Protein AF-A0A0F7HCK9-F1 (afdb_monomer)

pLDDT: mean 86.82, std 6.59, range [61.0, 92.5]

Foldseek 3Di:
DDPVVLVVCPVDPPVVSVVVVVLQVVQVPDDADPPGQKDWDWDQDPVRDIDIDMDGNDPPVVDDDDDDDDD

Sequence (71 aa):
MKKSQTDRFKHLPEMQQFVCLKALQHIEQTALQSGVIGMAVSVLLTDGQTVTLSKFDADPEEVSIITSWQR

Mean predicted aligned error: 5.07 Å

Radius of gyration: 13.71 Å; Cα contacts (8 Å, |Δi|>4): 58; chains: 1; bo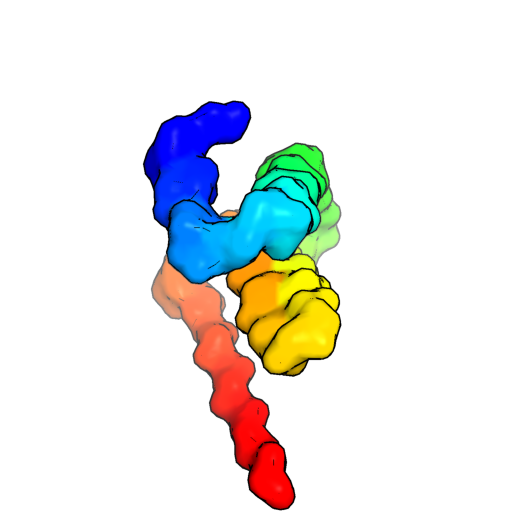unding box: 29×22×32 Å

Nearest PDB structures (foldseek):
  3wpr-assembly1_C  TM=3.592E-01  e=2.766E+00  Acinetobacter sp. Tol 5
  3wpa-assembly1_A  TM=3.618E-01  e=2.409E+00  Acinetobacter sp. Tol 5
  8om4-assembly1_6  TM=2.460E-01  e=3.176E+00  Saccharomyces cerevisiae
  3wyg-assembly1_C  TM=2.722E-01  e=3.908E+00  Saccharomyces cerevisiae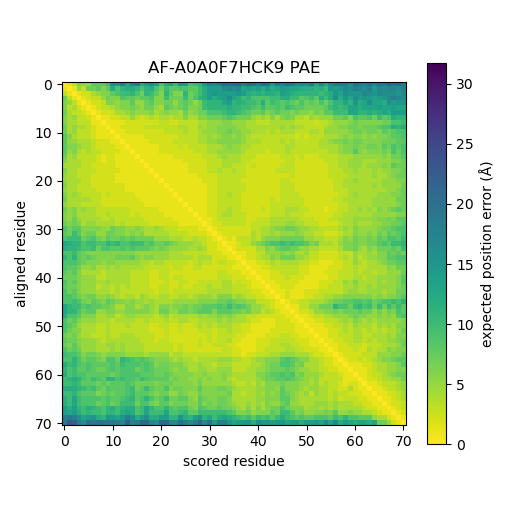 S288C
  5xoj-assembly1_C  TM=2.638E-01  e=5.917E+00  Saccharomyces cerevisiae S288C

Structure (mmCIF, N/CA/C/O backbone):
data_AF-A0A0F7HCK9-F1
#
_entry.id   AF-A0A0F7HCK9-F1
#
loop_
_atom_site.group_PDB
_atom_site.id
_atom_site.type_symbol
_atom_site.label_atom_id
_atom_site.label_alt_id
_atom_site.label_comp_id
_atom_site.label_asym_id
_atom_site.label_entity_id
_atom_site.label_seq_id
_atom_site.pdbx_PDB_ins_code
_atom_site.Cartn_x
_atom_site.Cartn_y
_atom_site.Cartn_z
_atom_site.occupancy
_atom_site.B_iso_or_equiv
_atom_site.auth_seq_id
_atom_site.auth_comp_id
_atom_site.auth_asym_id
_atom_site.auth_atom_id
_atom_site.pdbx_PDB_model_num
ATOM 1 N N . MET A 1 1 ? 13.342 6.223 6.314 1.00 64.94 1 MET A N 1
ATOM 2 C CA . MET A 1 1 ? 12.663 4.952 5.970 1.00 64.94 1 MET A CA 1
ATOM 3 C C . MET A 1 1 ? 13.499 3.778 6.440 1.00 64.94 1 MET A C 1
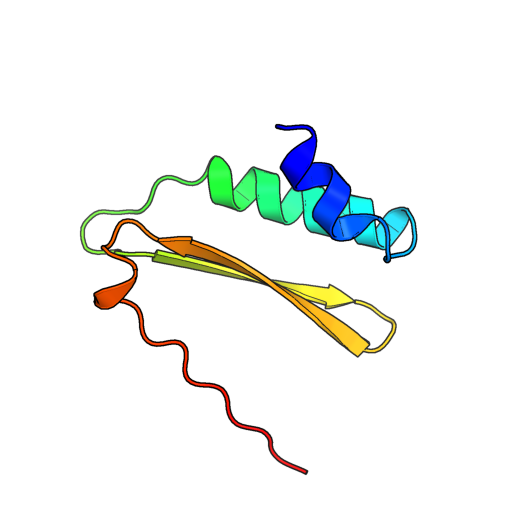ATOM 5 O O . MET A 1 1 ? 14.723 3.862 6.394 1.00 64.94 1 MET A O 1
ATOM 9 N N . LYS A 1 2 ? 12.857 2.710 6.924 1.00 71.38 2 LYS A N 1
ATOM 10 C CA . LYS A 1 2 ? 13.551 1.500 7.393 1.00 71.38 2 LYS A CA 1
ATOM 11 C C . LYS A 1 2 ? 14.019 0.666 6.191 1.00 71.38 2 LYS A C 1
ATOM 13 O O . LYS A 1 2 ? 13.295 0.558 5.207 1.00 71.38 2 LYS A O 1
ATOM 18 N N . LYS A 1 3 ? 15.193 0.029 6.282 1.00 68.31 3 LYS A N 1
ATOM 19 C CA . LYS A 1 3 ? 15.773 -0.799 5.199 1.00 68.31 3 LYS A CA 1
ATOM 20 C C . LYS A 1 3 ? 14.840 -1.935 4.741 1.00 68.31 3 LYS A C 1
ATOM 22 O O . LYS A 1 3 ? 14.762 -2.245 3.561 1.00 68.31 3 LYS A O 1
ATOM 27 N N . SER A 1 4 ? 14.054 -2.498 5.658 1.00 74.62 4 SER A N 1
ATOM 28 C CA . SER A 1 4 ? 13.046 -3.520 5.338 1.00 74.62 4 SER A CA 1
ATOM 29 C C . SER A 1 4 ? 11.942 -3.028 4.394 1.00 74.62 4 SER A C 1
ATOM 31 O O . SER A 1 4 ? 11.365 -3.825 3.663 1.00 74.62 4 SER A O 1
ATOM 33 N N . GLN A 1 5 ? 11.647 -1.726 4.379 1.00 72.00 5 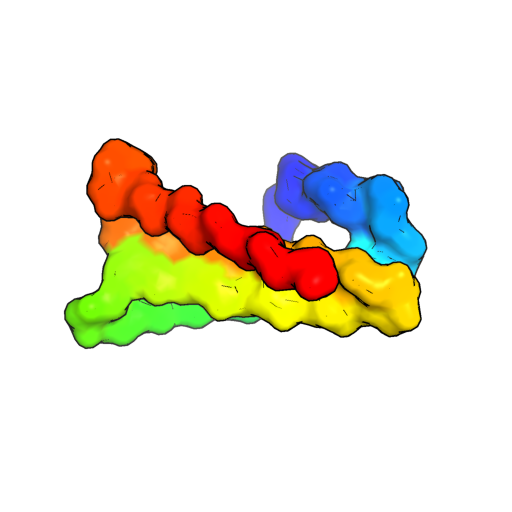GLN A N 1
ATOM 34 C CA . GLN A 1 5 ? 10.622 -1.146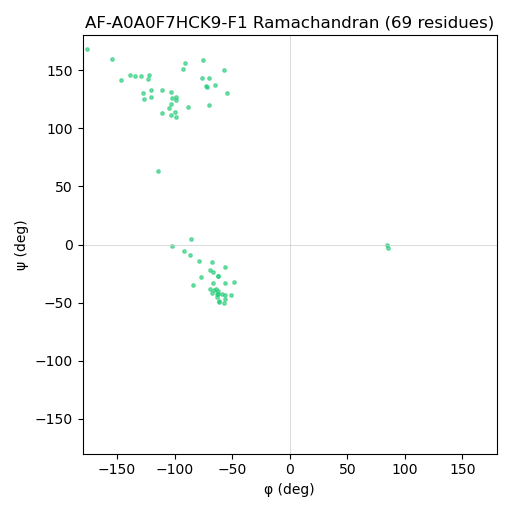 3.512 1.00 72.00 5 GLN A CA 1
ATOM 35 C C . GLN A 1 5 ? 11.152 -0.835 2.116 1.00 72.00 5 GLN A C 1
ATOM 37 O O . GLN A 1 5 ? 10.429 -1.019 1.143 1.00 72.00 5 GLN A O 1
ATOM 42 N N . THR A 1 6 ? 12.417 -0.420 2.001 1.00 72.12 6 THR A N 1
ATOM 43 C CA . THR A 1 6 ? 13.067 -0.229 0.696 1.00 72.12 6 THR A CA 1
ATOM 44 C C . THR A 1 6 ? 13.256 -1.547 -0.041 1.00 72.12 6 THR A C 1
ATOM 46 O O . THR A 1 6 ? 13.126 -1.608 -1.259 1.00 72.12 6 THR A O 1
ATOM 49 N N . ASP A 1 7 ? 13.487 -2.627 0.705 1.00 84.25 7 ASP A N 1
ATOM 50 C CA . ASP A 1 7 ? 13.705 -3.956 0.144 1.00 84.25 7 ASP A CA 1
ATOM 51 C C . ASP A 1 7 ? 12.458 -4.529 -0.550 1.00 84.25 7 ASP A C 1
ATOM 53 O O . ASP A 1 7 ? 12.594 -5.324 -1.479 1.00 84.25 7 ASP A O 1
ATOM 57 N N . ARG A 1 8 ? 11.255 -4.066 -0.177 1.00 82.81 8 ARG A N 1
ATOM 58 C CA . ARG A 1 8 ? 9.985 -4.496 -0.783 1.00 82.81 8 ARG A CA 1
ATOM 59 C C . ARG A 1 8 ? 9.868 -4.156 -2.264 1.00 82.81 8 ARG A C 1
ATOM 61 O O . ARG A 1 8 ? 9.174 -4.873 -2.971 1.00 82.81 8 ARG A O 1
ATOM 68 N N . PHE A 1 9 ? 10.543 -3.112 -2.740 1.00 88.38 9 PHE A N 1
ATOM 69 C CA . PHE A 1 9 ? 10.417 -2.646 -4.124 1.00 88.38 9 PHE A CA 1
ATOM 70 C C . PHE A 1 9 ? 11.582 -3.062 -5.020 1.00 88.38 9 PHE A C 1
ATOM 72 O O . PHE A 1 9 ? 11.536 -2.793 -6.210 1.00 88.38 9 PHE A O 1
ATOM 79 N N . LYS A 1 10 ? 12.600 -3.764 -4.504 1.00 88.75 10 LYS A N 1
ATOM 80 C CA . LYS A 1 10 ? 13.813 -4.126 -5.270 1.00 88.75 10 LYS A CA 1
ATOM 81 C C . LYS A 1 10 ? 13.562 -4.899 -6.571 1.00 88.75 10 LYS A C 1
ATOM 83 O O . LYS A 1 10 ? 14.448 -4.952 -7.414 1.00 88.75 10 LYS A O 1
ATOM 88 N N . HIS A 1 11 ? 12.391 -5.516 -6.710 1.00 87.31 11 HIS A N 1
ATOM 89 C CA . HIS A 1 11 ? 11.971 -6.240 -7.907 1.00 87.31 11 HIS A CA 1
ATOM 90 C C . HIS A 1 11 ? 11.487 -5.321 -9.046 1.00 87.31 11 HIS A C 1
ATOM 92 O O . HIS A 1 11 ? 11.354 -5.785 -10.174 1.00 87.31 11 HIS A O 1
ATOM 98 N N . LEU A 1 12 ? 11.224 -4.040 -8.770 1.00 88.62 12 LEU A N 1
ATOM 99 C CA . LEU A 1 12 ? 10.799 -3.050 -9.760 1.00 88.62 12 LEU A CA 1
ATOM 100 C C . LEU A 1 12 ? 12.014 -2.319 -10.370 1.00 88.62 12 LEU A C 1
ATOM 102 O O . LEU A 1 12 ? 13.049 -2.208 -9.717 1.00 88.62 12 LEU A O 1
ATOM 106 N N . PRO A 1 13 ? 11.917 -1.747 -11.579 1.00 91.06 13 PRO A N 1
ATOM 107 C CA . PRO A 1 13 ? 12.881 -0.781 -12.112 1.00 91.06 13 PRO A CA 1
ATOM 108 C C . PRO A 1 13 ? 13.060 0.453 -11.216 1.00 91.06 13 PRO A C 1
ATOM 110 O O . PRO A 1 13 ? 12.110 0.902 -10.576 1.00 91.06 13 PRO A O 1
ATOM 113 N N . GLU A 1 14 ? 14.249 1.065 -11.224 1.00 91.12 14 GLU A N 1
ATOM 114 C CA . GLU A 1 14 ? 14.637 2.153 -10.303 1.00 91.12 14 GLU A CA 1
ATOM 115 C C . GLU A 1 14 ? 13.628 3.310 -10.224 1.00 91.12 14 GLU A C 1
ATOM 117 O O . GLU A 1 14 ? 13.277 3.759 -9.133 1.00 91.12 14 GLU A O 1
ATOM 122 N N . MET A 1 15 ? 13.102 3.766 -11.365 1.00 89.31 15 MET A N 1
ATOM 123 C CA . MET A 1 15 ? 12.106 4.842 -11.381 1.00 89.31 15 MET A CA 1
ATOM 124 C C . MET A 1 15 ? 10.783 4.426 -10.731 1.00 89.31 15 MET A C 1
ATOM 126 O O . MET A 1 15 ? 10.186 5.206 -9.991 1.00 89.31 15 MET A O 1
ATOM 130 N N . GLN A 1 16 ? 10.338 3.190 -10.955 1.00 91.19 16 GLN A N 1
ATOM 131 C CA . GLN A 1 16 ? 9.128 2.663 -10.326 1.00 91.19 16 GLN A CA 1
ATOM 132 C C . GLN A 1 16 ? 9.341 2.461 -8.818 1.00 91.19 16 GLN A C 1
ATOM 134 O O . GLN A 1 16 ? 8.459 2.798 -8.026 1.00 91.19 16 GLN A O 1
ATOM 139 N N . GLN A 1 17 ? 10.534 2.004 -8.408 1.00 92.06 17 GLN A N 1
ATOM 140 C CA . GLN A 1 17 ? 10.923 1.949 -6.996 1.00 92.06 17 GLN A CA 1
ATOM 141 C C . GLN A 1 17 ? 10.823 3.327 -6.355 1.00 92.06 17 GLN A C 1
ATOM 143 O O . GLN A 1 17 ? 10.183 3.474 -5.318 1.00 92.06 17 GLN A O 1
ATOM 148 N N . PHE A 1 18 ? 11.419 4.344 -6.980 1.00 91.06 18 PHE A N 1
ATOM 149 C CA . PHE A 1 18 ? 11.402 5.709 -6.467 1.00 91.06 18 PHE A CA 1
ATOM 150 C C . PHE A 1 18 ? 9.973 6.221 -6.250 1.00 91.06 18 PHE A C 1
ATOM 152 O O . PHE A 1 18 ? 9.667 6.744 -5.176 1.00 91.06 18 PHE A O 1
ATOM 159 N N . VAL A 1 19 ? 9.080 6.025 -7.225 1.00 91.31 19 VAL A N 1
ATOM 160 C CA . VAL A 1 19 ? 7.673 6.440 -7.108 1.00 91.31 19 VAL A CA 1
ATOM 161 C C . VAL A 1 19 ? 6.967 5.688 -5.975 1.00 91.31 19 VAL A C 1
ATOM 163 O O . VAL A 1 19 ? 6.315 6.320 -5.143 1.00 91.31 19 VAL A O 1
ATOM 166 N N . CYS A 1 20 ? 7.145 4.368 -5.871 1.00 92.12 20 CYS A N 1
ATOM 167 C CA . CYS A 1 20 ? 6.550 3.571 -4.793 1.00 92.12 20 CYS A CA 1
ATOM 168 C C . CYS A 1 20 ? 7.066 3.991 -3.409 1.00 92.12 20 CYS A C 1
ATOM 170 O O . CYS A 1 20 ? 6.294 4.101 -2.458 1.00 92.12 20 CYS A O 1
ATOM 172 N N . LEU A 1 21 ? 8.361 4.290 -3.292 1.00 92.12 21 LEU A N 1
ATOM 173 C CA . LEU A 1 21 ? 8.969 4.789 -2.060 1.00 92.12 21 LEU A CA 1
ATOM 174 C C . LEU A 1 21 ? 8.415 6.161 -1.664 1.00 92.12 21 LEU A C 1
ATOM 176 O O . LEU A 1 21 ? 8.183 6.405 -0.481 1.00 92.12 21 LEU A O 1
ATOM 180 N N . LYS A 1 22 ? 8.169 7.048 -2.635 1.00 92.12 22 LYS A N 1
ATOM 181 C CA . LYS A 1 22 ? 7.536 8.349 -2.386 1.00 92.12 22 LYS A CA 1
ATOM 182 C C . LYS A 1 22 ? 6.083 8.208 -1.946 1.00 92.12 22 LYS A C 1
ATOM 184 O O . LYS A 1 22 ? 5.685 8.880 -0.997 1.00 92.12 22 LYS A O 1
ATOM 189 N N . ALA A 1 23 ? 5.323 7.311 -2.570 1.00 92.50 23 ALA A N 1
ATOM 190 C CA . ALA A 1 23 ? 3.960 7.001 -2.150 1.00 92.50 23 ALA A CA 1
ATOM 191 C C . ALA A 1 23 ? 3.924 6.412 -0.728 1.00 92.50 23 ALA A C 1
ATOM 193 O O . ALA A 1 23 ? 3.109 6.836 0.092 1.00 92.50 23 ALA A O 1
ATOM 194 N N . LEU A 1 24 ? 4.854 5.507 -0.399 1.00 91.50 24 LEU A N 1
ATOM 195 C CA . LEU A 1 24 ? 4.988 4.957 0.951 1.00 91.50 24 LEU A CA 1
ATOM 196 C C . LEU A 1 24 ? 5.299 6.055 1.970 1.00 91.50 24 LEU A C 1
ATOM 198 O O . LEU A 1 24 ? 4.621 6.155 2.988 1.00 91.50 24 LEU A O 1
ATOM 202 N N . GLN A 1 25 ? 6.290 6.899 1.674 1.00 91.12 25 GLN A N 1
ATOM 203 C CA . GLN A 1 25 ? 6.663 8.018 2.534 1.00 91.12 25 GLN A CA 1
ATOM 204 C C . GLN A 1 25 ? 5.465 8.943 2.794 1.00 91.12 25 GLN A C 1
ATOM 206 O O . GLN A 1 25 ? 5.245 9.348 3.934 1.00 91.12 25 GLN A O 1
ATOM 211 N N . HIS A 1 26 ? 4.680 9.246 1.758 1.00 90.94 26 HIS A N 1
ATOM 212 C CA . HIS A 1 26 ? 3.473 10.056 1.885 1.00 90.94 26 HIS A CA 1
ATOM 213 C C . HIS A 1 26 ? 2.443 9.401 2.815 1.00 90.94 26 HIS A C 1
ATOM 215 O O . HIS A 1 26 ? 1.977 10.042 3.751 1.00 90.94 26 HIS A O 1
ATOM 221 N N . ILE A 1 27 ? 2.145 8.111 2.625 1.00 92.06 27 ILE A N 1
ATOM 222 C CA . ILE A 1 27 ? 1.214 7.372 3.490 1.00 92.06 27 ILE A CA 1
ATOM 223 C C . ILE A 1 27 ? 1.661 7.360 4.954 1.00 92.06 27 ILE A C 1
ATOM 225 O O . ILE A 1 27 ? 0.842 7.520 5.860 1.00 92.06 27 ILE A O 1
ATOM 229 N N . GLU A 1 28 ? 2.952 7.146 5.207 1.00 89.25 28 GLU A N 1
ATOM 230 C CA . GLU A 1 28 ? 3.477 7.090 6.571 1.00 89.25 28 GLU A CA 1
ATOM 231 C C . GLU A 1 28 ? 3.308 8.428 7.291 1.00 89.25 28 GLU A C 1
ATOM 233 O O . GLU A 1 28 ? 2.896 8.446 8.455 1.00 89.25 28 GLU A O 1
ATOM 238 N N . GLN A 1 29 ? 3.589 9.526 6.582 1.00 91.06 29 GLN A N 1
ATOM 239 C CA . GLN A 1 29 ? 3.545 10.895 7.096 1.00 91.06 29 GLN A CA 1
ATOM 240 C C . GLN A 1 29 ? 2.126 11.453 7.220 1.00 91.06 29 GLN A C 1
ATOM 242 O O . GLN A 1 29 ? 1.881 12.297 8.080 1.00 91.06 29 GLN A O 1
ATOM 247 N N . THR A 1 30 ? 1.188 10.990 6.394 1.00 91.69 30 THR A N 1
ATOM 248 C CA . THR A 1 30 ? -0.206 11.418 6.480 1.00 91.69 30 THR A CA 1
ATOM 249 C C . THR A 1 30 ? -0.848 10.853 7.750 1.00 91.69 30 THR A C 1
ATOM 251 O O . THR A 1 30 ? -0.908 9.637 7.983 1.00 91.69 30 THR A O 1
ATOM 254 N N . ALA A 1 31 ? -1.311 11.768 8.601 1.00 89.94 31 ALA A N 1
ATOM 255 C CA . ALA A 1 31 ? -2.141 11.447 9.751 1.00 89.94 31 ALA A CA 1
ATOM 256 C C . ALA A 1 31 ? -3.544 11.067 9.270 1.00 89.94 31 ALA A C 1
ATOM 258 O O . ALA A 1 31 ? -4.104 11.728 8.392 1.00 89.94 31 ALA A O 1
ATOM 259 N N . LEU A 1 32 ? -4.111 10.009 9.846 1.00 90.38 32 LEU A N 1
ATOM 260 C CA . LEU A 1 32 ? -5.506 9.676 9.598 1.00 90.38 32 LEU A CA 1
ATOM 261 C C . LEU A 1 32 ? -6.387 10.708 10.308 1.00 90.38 32 LEU A C 1
ATOM 263 O O . LEU A 1 32 ? -6.112 11.107 11.441 1.00 90.38 32 LEU A O 1
ATOM 267 N N . GLN A 1 33 ? -7.410 11.192 9.610 1.00 89.19 33 GLN A N 1
ATOM 268 C CA . GLN A 1 33 ? -8.369 12.131 10.181 1.00 89.19 33 GLN A CA 1
ATOM 269 C C . GLN A 1 33 ? -9.325 11.402 11.131 1.00 89.19 33 GLN A C 1
ATOM 271 O O . GLN A 1 33 ? -9.504 10.189 11.039 1.00 89.19 33 GLN A O 1
ATOM 276 N N . SER A 1 34 ? -9.958 12.144 12.043 1.00 88.31 34 SER A N 1
ATOM 277 C CA . SER A 1 34 ? -10.948 11.567 12.958 1.00 88.31 34 SER A CA 1
ATOM 278 C C . SER A 1 34 ? -12.045 10.831 12.179 1.00 88.31 34 SER A C 1
ATOM 280 O O . SER A 1 34 ? -12.588 11.367 11.214 1.00 88.31 34 SER A O 1
ATOM 282 N N . GLY A 1 35 ? -12.341 9.595 12.586 1.00 87.06 35 GLY A N 1
ATOM 283 C CA . GLY A 1 35 ? -13.306 8.721 11.911 1.00 87.06 35 GLY A CA 1
ATOM 284 C C . GLY A 1 35 ? -12.748 7.923 10.725 1.00 87.06 35 GLY A C 1
ATOM 285 O O . GLY A 1 35 ? -13.490 7.145 10.133 1.00 87.06 35 GLY A O 1
ATOM 286 N N . VAL A 1 36 ? -11.462 8.070 10.382 1.00 88.56 36 VAL A N 1
ATOM 287 C CA . VAL A 1 36 ? -10.796 7.299 9.320 1.00 88.56 36 VAL A CA 1
ATOM 288 C C . VAL A 1 36 ? -9.880 6.241 9.938 1.00 88.56 36 VAL A C 1
ATOM 290 O O . VAL A 1 36 ? -8.894 6.580 10.581 1.00 88.56 36 VAL A O 1
ATOM 293 N N . ILE 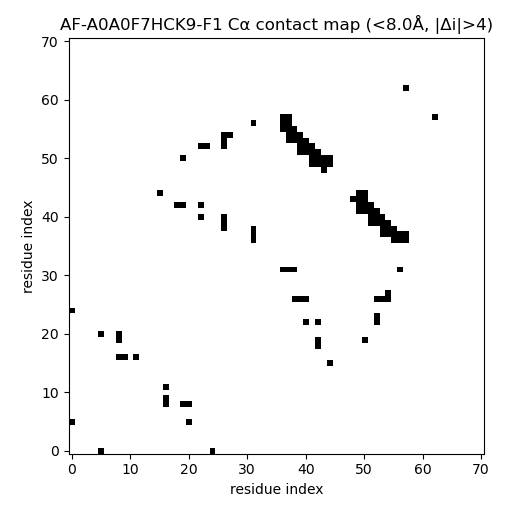A 1 37 ? -10.173 4.960 9.690 1.00 89.38 37 ILE A N 1
ATOM 294 C CA . ILE A 1 37 ? -9.405 3.814 10.224 1.00 89.38 37 ILE A CA 1
ATOM 295 C C . ILE A 1 37 ? -8.281 3.334 9.295 1.00 89.38 37 ILE A C 1
ATOM 297 O O . ILE A 1 37 ? -7.512 2.439 9.633 1.00 89.38 37 ILE A O 1
ATOM 301 N N . GLY A 1 38 ? -8.172 3.899 8.093 1.00 90.81 38 GLY A N 1
ATOM 302 C CA . GLY A 1 38 ? -7.120 3.529 7.159 1.00 90.81 38 GLY A CA 1
ATOM 303 C C . GLY A 1 38 ? -7.104 4.356 5.886 1.00 90.81 38 GLY A C 1
ATOM 304 O O . GLY A 1 38 ? -8.024 5.110 5.583 1.00 90.81 38 GLY A O 1
ATOM 305 N N . MET A 1 39 ? -6.021 4.210 5.137 1.00 90.94 39 MET A N 1
ATOM 306 C CA . MET A 1 39 ? -5.762 4.907 3.885 1.00 90.94 39 MET A CA 1
ATOM 307 C C . MET A 1 39 ? -4.977 3.983 2.962 1.00 90.94 39 MET A C 1
ATOM 309 O O . MET A 1 39 ? -4.067 3.282 3.408 1.00 90.94 39 MET A O 1
ATOM 313 N N . ALA A 1 40 ? -5.297 4.035 1.672 1.00 91.19 40 ALA A N 1
ATOM 314 C CA . ALA A 1 40 ? -4.560 3.343 0.631 1.00 91.19 40 ALA A CA 1
ATOM 315 C C . ALA A 1 40 ? -4.208 4.302 -0.512 1.00 91.19 40 ALA A C 1
ATOM 317 O O . ALA A 1 40 ? -4.987 5.189 -0.855 1.00 91.19 40 ALA A O 1
ATOM 318 N N . VAL A 1 41 ? -3.038 4.102 -1.111 1.00 90.25 41 VAL A N 1
ATOM 319 C CA . VAL A 1 41 ? -2.574 4.792 -2.317 1.00 90.25 41 VAL A CA 1
ATOM 320 C C . VAL A 1 41 ? -2.171 3.726 -3.319 1.00 90.25 41 VAL A C 1
ATOM 322 O O . VAL A 1 41 ? -1.333 2.872 -3.025 1.00 90.25 41 VAL A O 1
ATOM 325 N N . SER A 1 42 ? -2.760 3.796 -4.507 1.00 91.19 42 SER A N 1
ATOM 326 C CA . SER A 1 42 ? -2.404 2.936 -5.631 1.00 91.19 42 SER A CA 1
ATOM 327 C C . SER A 1 42 ? -1.535 3.708 -6.611 1.00 91.19 42 SER A C 1
ATOM 329 O O . SER A 1 42 ? -1.913 4.778 -7.085 1.00 91.19 42 SER A O 1
ATOM 331 N N . VAL A 1 43 ? -0.372 3.150 -6.923 1.00 90.00 43 VAL A N 1
ATOM 332 C CA . VAL A 1 43 ? 0.516 3.632 -7.977 1.00 90.00 43 VAL A CA 1
ATOM 333 C C . VAL A 1 43 ? 0.287 2.757 -9.201 1.00 90.00 43 VAL A C 1
ATOM 335 O O . VAL A 1 43 ? 0.582 1.562 -9.165 1.00 90.00 43 VAL A O 1
ATOM 338 N N . LEU A 1 44 ? -0.245 3.351 -10.270 1.00 90.38 44 LEU A N 1
ATOM 339 C CA . LEU A 1 44 ? -0.354 2.705 -11.576 1.00 90.38 44 LEU A CA 1
ATOM 340 C C . LEU A 1 44 ? 0.933 2.980 -12.346 1.00 90.38 44 LEU A C 1
ATOM 342 O O . LEU A 1 44 ? 1.292 4.130 -12.603 1.00 90.38 44 LEU A O 1
ATOM 346 N N . LEU A 1 45 ? 1.639 1.912 -12.680 1.00 87.38 45 LEU A N 1
ATOM 347 C CA . LEU A 1 45 ? 2.897 1.952 -13.399 1.00 87.38 45 LEU A CA 1
ATOM 348 C C . LEU A 1 45 ? 2.619 1.816 -14.899 1.00 87.38 45 LEU A C 1
ATOM 350 O O . LEU A 1 45 ? 1.625 1.232 -15.329 1.00 87.38 45 LEU A O 1
ATOM 354 N N . THR A 1 46 ? 3.490 2.395 -15.721 1.00 84.25 46 THR A N 1
ATOM 355 C CA . THR A 1 46 ? 3.291 2.475 -17.179 1.00 84.25 46 THR A CA 1
ATOM 356 C C . THR A 1 46 ? 3.352 1.121 -17.886 1.00 84.25 46 THR A C 1
ATOM 358 O O . THR A 1 46 ? 2.939 1.017 -19.034 1.00 84.25 46 THR A O 1
ATOM 361 N N . ASP A 1 47 ? 3.865 0.091 -17.217 1.00 84.75 47 ASP A N 1
ATOM 362 C CA . ASP A 1 47 ? 3.869 -1.301 -17.676 1.00 84.75 47 ASP A CA 1
ATOM 363 C C . ASP A 1 47 ? 2.571 -2.055 -17.323 1.00 84.75 47 ASP A C 1
ATOM 365 O O . ASP A 1 47 ? 2.466 -3.256 -17.561 1.00 84.75 47 ASP A O 1
ATOM 369 N N . GLY A 1 48 ? 1.582 -1.357 -16.758 1.00 83.12 48 GLY A N 1
ATOM 370 C CA . GLY A 1 48 ? 0.302 -1.924 -16.344 1.00 83.12 48 GLY A CA 1
ATOM 371 C C . GLY A 1 48 ? 0.318 -2.548 -14.948 1.00 83.12 48 GLY A C 1
ATOM 372 O O . GLY A 1 48 ? -0.735 -2.972 -14.471 1.00 83.12 48 GLY A O 1
ATOM 373 N N . GLN A 1 49 ? 1.463 -2.586 -14.255 1.00 85.12 49 GLN A N 1
ATOM 374 C CA . GLN A 1 49 ? 1.500 -3.025 -12.863 1.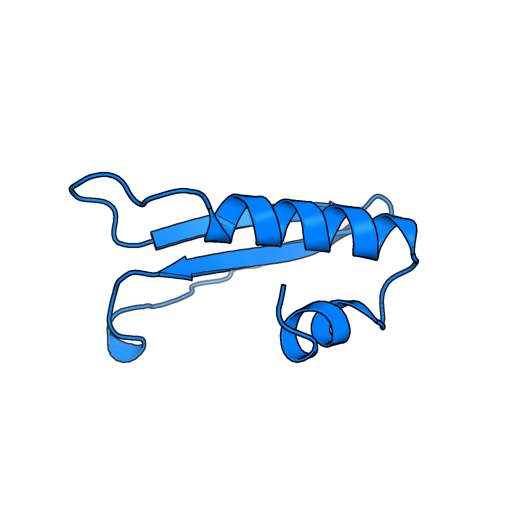00 85.12 49 GLN A CA 1
ATOM 375 C C . GLN A 1 49 ? 0.839 -1.988 -11.951 1.00 85.12 49 GLN A C 1
ATOM 377 O O . GLN A 1 49 ? 0.968 -0.780 -12.143 1.00 85.12 49 GLN A O 1
ATOM 382 N N . THR A 1 50 ? 0.138 -2.460 -10.922 1.00 88.94 50 THR A N 1
ATOM 383 C CA . THR A 1 50 ? -0.420 -1.598 -9.876 1.00 88.94 50 THR A CA 1
ATOM 384 C C . THR A 1 50 ? 0.145 -2.010 -8.530 1.00 88.94 50 THR A C 1
ATOM 386 O O . THR A 1 50 ? 0.062 -3.175 -8.146 1.00 88.94 50 THR A O 1
ATOM 389 N N . VAL A 1 51 ? 0.700 -1.043 -7.804 1.00 88.88 51 VAL A N 1
ATOM 390 C CA . VAL A 1 51 ? 1.189 -1.233 -6.437 1.00 88.88 51 VAL A CA 1
ATOM 391 C C . VAL A 1 51 ? 0.283 -0.459 -5.495 1.00 88.88 51 VAL A C 1
ATOM 393 O O . VAL A 1 51 ? 0.267 0.770 -5.518 1.00 88.88 51 VAL A O 1
ATOM 396 N N . THR A 1 52 ? -0.461 -1.172 -4.653 1.00 90.44 52 THR A N 1
ATOM 397 C CA . THR A 1 52 ? -1.279 -0.563 -3.599 1.00 90.44 52 THR A CA 1
ATOM 398 C C . THR A 1 52 ? -0.541 -0.624 -2.271 1.00 90.44 52 THR A C 1
ATOM 400 O O . THR A 1 52 ? -0.126 -1.687 -1.812 1.00 90.44 52 THR A O 1
ATOM 403 N N . LEU A 1 53 ? -0.376 0.540 -1.655 1.00 90.38 53 LEU A N 1
ATOM 404 C CA . LEU A 1 53 ? 0.213 0.715 -0.337 1.00 90.38 53 LEU A CA 1
ATOM 405 C C . LEU A 1 53 ? -0.888 1.157 0.614 1.00 90.38 53 LEU A C 1
ATOM 407 O O . LEU A 1 53 ? -1.628 2.077 0.280 1.00 90.38 53 LEU A O 1
ATOM 411 N N . SER A 1 54 ? -0.974 0.537 1.788 1.00 90.50 54 SER A N 1
ATOM 412 C CA . SER A 1 54 ? -2.027 0.834 2.758 1.00 90.50 54 SER A CA 1
ATOM 413 C C . SER A 1 54 ? -1.467 0.982 4.168 1.00 90.50 54 SER A C 1
ATOM 415 O O . SER A 1 54 ? -0.526 0.282 4.549 1.00 90.50 54 SER A O 1
ATOM 417 N N . LYS A 1 55 ? -2.067 1.889 4.938 1.00 91.44 55 LYS A N 1
ATOM 418 C CA . LYS A 1 55 ? -1.837 2.104 6.371 1.00 91.44 55 LYS 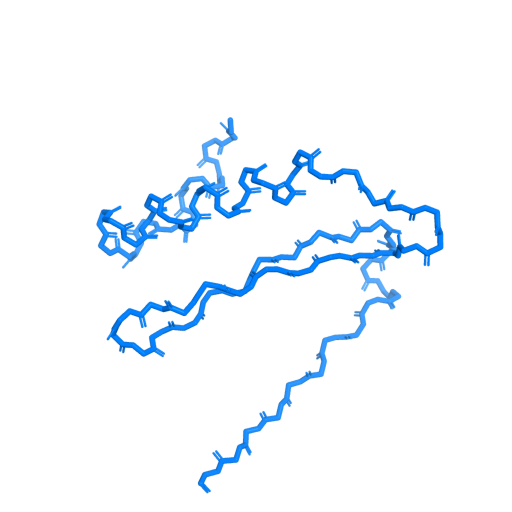A CA 1
ATOM 419 C C . LYS A 1 55 ? -3.187 2.063 7.068 1.00 91.44 55 LYS A C 1
ATOM 421 O O . LYS A 1 55 ? -4.105 2.756 6.639 1.00 91.44 55 LYS A O 1
ATOM 426 N N . PHE A 1 56 ? -3.278 1.285 8.136 1.00 91.12 56 PHE A N 1
ATOM 427 C CA . PHE A 1 56 ? -4.475 1.156 8.959 1.00 91.12 56 PHE A CA 1
ATOM 428 C C . PHE A 1 56 ? -4.143 1.540 10.400 1.00 91.12 56 PHE A C 1
ATOM 430 O O . PHE A 1 56 ? 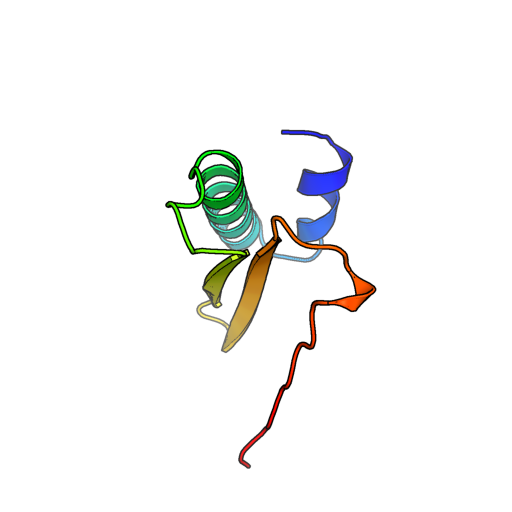-3.025 1.303 10.859 1.00 91.12 56 PHE A O 1
ATOM 437 N N . ASP A 1 57 ? -5.114 2.148 11.066 1.00 90.25 57 ASP A N 1
ATOM 438 C CA . ASP A 1 57 ? -5.174 2.363 12.511 1.00 90.25 57 ASP A CA 1
ATOM 439 C C . ASP A 1 57 ? -6.361 1.549 13.044 1.00 90.25 57 ASP A C 1
ATOM 441 O O . ASP A 1 57 ? -7.396 2.079 13.438 1.00 90.25 57 ASP A O 1
ATOM 445 N N . ALA A 1 58 ? -6.237 0.232 12.881 1.00 87.31 58 ALA A N 1
ATOM 446 C CA . ALA A 1 58 ? -7.208 -0.791 13.247 1.00 87.31 58 ALA A CA 1
ATOM 447 C C . ALA A 1 58 ? -6.461 -2.108 13.494 1.00 87.31 58 ALA A C 1
ATOM 449 O O . ALA A 1 58 ? -5.332 -2.282 13.009 1.00 87.31 58 ALA A O 1
ATOM 450 N N . ASP A 1 59 ? -7.082 -3.036 14.220 1.00 88.69 59 ASP A N 1
ATOM 451 C CA . ASP A 1 59 ? -6.532 -4.384 14.353 1.00 88.69 59 ASP A CA 1
ATOM 452 C C . ASP A 1 59 ? -6.550 -5.081 12.976 1.00 88.69 59 ASP A C 1
ATOM 454 O O . ASP A 1 59 ? -7.536 -4.955 12.242 1.00 88.69 59 ASP A O 1
ATOM 458 N N . PRO A 1 60 ? -5.491 -5.807 12.570 1.00 86.31 60 PRO A N 1
ATOM 459 C CA . PRO A 1 60 ? -5.524 -6.619 11.357 1.00 86.31 60 PRO A CA 1
ATOM 460 C C . PRO A 1 60 ? -6.760 -7.524 11.218 1.00 86.31 60 PRO A C 1
ATOM 462 O O . PRO A 1 60 ? -7.203 -7.739 10.091 1.00 86.31 60 PRO A O 1
ATOM 465 N N . GLU A 1 61 ? -7.330 -8.028 12.318 1.00 89.12 61 GLU A N 1
ATOM 466 C CA . GLU A 1 61 ? -8.551 -8.852 12.302 1.00 89.12 61 GLU A CA 1
ATOM 467 C C . GLU A 1 61 ? -9.814 -8.061 11.912 1.00 89.12 61 GLU A C 1
ATOM 469 O O . GLU A 1 61 ? -10.786 -8.633 11.417 1.00 89.12 61 GLU A O 1
ATOM 474 N N . GLU A 1 62 ? -9.793 -6.736 12.063 1.00 85.25 62 GLU A N 1
ATOM 475 C CA . GLU A 1 62 ? -10.886 -5.830 11.695 1.00 85.25 62 GLU A CA 1
ATOM 476 C C . GLU A 1 62 ? -10.812 -5.385 10.222 1.00 85.25 62 GLU A C 1
ATOM 478 O O . GLU A 1 62 ? -11.746 -4.770 9.699 1.00 85.25 62 GLU A O 1
ATOM 483 N N . VAL A 1 63 ? -9.716 -5.700 9.521 1.00 86.00 63 VAL A N 1
ATOM 484 C CA . VAL A 1 63 ? -9.473 -5.259 8.143 1.00 86.00 63 VAL A CA 1
ATOM 485 C C . VAL A 1 63 ? -9.737 -6.393 7.153 1.00 86.00 63 VAL A C 1
ATOM 487 O O . VAL A 1 63 ? -8.966 -7.340 7.027 1.00 86.00 63 VAL A O 1
ATOM 490 N N . SER A 1 64 ? -10.798 -6.253 6.355 1.00 84.31 64 SER A N 1
ATOM 491 C CA . SER A 1 64 ? -11.072 -7.132 5.210 1.00 84.31 64 SER A CA 1
ATOM 492 C C . SER A 1 64 ? -10.720 -6.447 3.889 1.00 84.31 64 SER A C 1
ATOM 494 O O . SER A 1 64 ? -11.292 -5.413 3.545 1.00 84.31 64 SER A O 1
ATOM 496 N N . ILE A 1 65 ? -9.802 -7.039 3.117 1.00 82.56 65 ILE A N 1
ATOM 497 C CA . ILE A 1 65 ? -9.460 -6.577 1.762 1.00 82.56 65 ILE A CA 1
ATOM 498 C C . ILE A 1 65 ? -10.201 -7.447 0.745 1.00 82.56 65 ILE A C 1
ATOM 500 O O . ILE A 1 65 ? -9.865 -8.614 0.550 1.00 82.56 65 ILE A O 1
ATOM 504 N N . ILE A 1 66 ? -11.198 -6.870 0.074 1.00 84.56 66 ILE A N 1
ATOM 505 C CA . ILE A 1 66 ? -11.962 -7.540 -0.985 1.00 84.56 66 ILE A CA 1
ATOM 506 C C . ILE A 1 66 ? -11.408 -7.094 -2.337 1.00 84.56 66 ILE A C 1
ATOM 508 O O . ILE A 1 66 ? -11.315 -5.900 -2.616 1.00 84.56 66 ILE A O 1
ATOM 512 N N . THR A 1 67 ? -11.053 -8.052 -3.191 1.00 83.69 67 THR A N 1
ATOM 513 C CA . THR A 1 67 ? -10.602 -7.792 -4.565 1.00 83.69 67 THR A CA 1
ATOM 514 C C . THR A 1 67 ? -11.492 -8.537 -5.554 1.00 83.69 67 THR A C 1
ATOM 516 O O . THR A 1 67 ? -11.943 -9.647 -5.281 1.00 83.69 67 THR A O 1
ATOM 519 N N . SER A 1 68 ? -11.779 -7.917 -6.700 1.00 86.81 68 SER A N 1
ATOM 520 C CA . SER A 1 68 ? -12.560 -8.526 -7.781 1.00 86.81 68 SER A CA 1
ATOM 521 C C . SER A 1 68 ? -11.938 -8.176 -9.129 1.00 86.81 68 SER A C 1
ATOM 523 O O . SER A 1 68 ? -11.391 -7.085 -9.284 1.00 86.81 68 SER A O 1
ATOM 525 N N . TRP A 1 69 ? -12.019 -9.097 -10.088 1.00 87.31 69 TRP A N 1
ATOM 526 C CA . TRP A 1 69 ? -11.446 -8.941 -11.423 1.00 87.31 69 TRP A CA 1
ATOM 527 C C . TRP A 1 69 ? -12.557 -9.045 -12.465 1.00 87.31 69 TRP A C 1
ATOM 529 O O . TRP A 1 69 ? -13.357 -9.980 -12.417 1.00 87.31 69 TRP A O 1
ATOM 539 N N . GLN A 1 70 ? -12.587 -8.117 -13.417 1.00 80.38 70 GLN A N 1
ATOM 540 C CA . GLN A 1 70 ? -13.374 -8.252 -14.642 1.00 80.38 70 GLN A CA 1
ATOM 541 C C . GLN A 1 70 ? -12.419 -8.624 -15.780 1.00 80.38 70 GLN A C 1
ATOM 543 O O . GLN A 1 70 ? -11.345 -8.032 -15.893 1.00 80.38 70 GLN A O 1
ATOM 548 N N . ARG A 1 71 ? -12.781 -9.652 -16.555 1.00 61.00 71 ARG A N 1
ATOM 549 C CA . ARG A 1 71 ? -12.099 -10.012 -17.805 1.00 61.00 71 ARG A CA 1
ATOM 550 C C . ARG A 1 71 ? -12.735 -9.281 -18.971 1.00 61.00 71 ARG A C 1
ATOM 552 O O . ARG A 1 71 ? -13.982 -9.183 -18.957 1.00 61.00 71 ARG A O 1
#

Secondary structure (DSSP, 8-state):
--HHHHGGGTTS-HHHHHHHHHHHHHHHHSPPPTT--EEEEEEE-TTS-EEEEEEESS-GGG---------

Organism: Serratia fonticola (NCBI:txid47917)

Solvent-accessible surface area (backbone atoms only — not comparable to full-atom values): 4772 Å² total; per-residue (Å²): 135,59,70,78,64,60,58,72,36,68,90,47,60,70,69,58,29,52,53,51,52,49,53,48,52,49,58,70,70,53,77,73,53,94,95,48,51,58,51,73,50,74,48,79,43,97,88,72,51,72,50,75,48,73,52,67,73,62,59,72,91,77,60,82,87,85,85,86,85,86,132